Protein AF-K1TAM0-F1 (afdb_monomer)

pLDDT: mean 87.15, std 15.89, range [50.56, 98.81]

Sequence (94 aa):
MKISRKTTLLAGFLLGLILPLAAQVRTTREEYIDRYKSIAIAQMERYGIPASITLAQGILESDCGNSLLSMRSNNHFGIKCKRDWTGEKVYHDD

Secondary structure (DSSP, 8-state):
----HHHHHHHHHHHHTTS------PPPHHHHHHHHHHHHHHHHHHH---HHHHHHHHHHHHTTTTSHHHHHH--SS-PPP-TT--S-------

InterPro domains:
  IPR002901 Mannosyl-glycoprotein endo-bet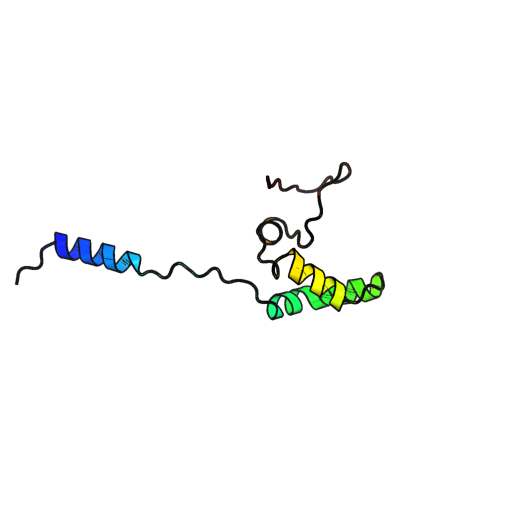a-N-acetylglucosamidase-like domain [PF01832] (39-93)
  IPR051056 Glycosyl Hydrolase Family 73 [PTHR33308] (24-92)

Structure (mmCIF, N/CA/C/O backbone):
data_AF-K1TAM0-F1
#
_entry.id   AF-K1TAM0-F1
#
loop_
_atom_site.group_PDB
_atom_site.id
_atom_site.type_symbol
_atom_site.label_atom_id
_atom_site.label_alt_id
_atom_site.label_comp_id
_atom_site.label_asym_id
_atom_site.label_entity_id
_atom_site.label_seq_id
_atom_site.pdbx_PDB_ins_code
_atom_site.Cartn_x
_atom_site.Cartn_y
_atom_site.Cartn_z
_atom_site.occupancy
_atom_site.B_iso_or_equiv
_atom_site.auth_seq_id
_atom_site.auth_comp_id
_atom_site.auth_asym_id
_atom_site.auth_atom_id
_atom_site.pdbx_PDB_model_num
ATOM 1 N N . MET A 1 1 ? -1.330 37.522 49.521 1.00 50.56 1 MET A N 1
ATOM 2 C CA . MET A 1 1 ? -0.728 36.444 48.704 1.00 50.56 1 MET A CA 1
ATOM 3 C C . MET A 1 1 ? -0.146 37.076 47.438 1.00 50.56 1 MET A C 1
ATOM 5 O O . MET A 1 1 ? -0.917 37.549 46.618 1.00 50.56 1 MET A O 1
ATOM 9 N N . LYS A 1 2 ? 1.184 37.227 47.318 1.00 54.34 2 LYS A N 1
ATOM 10 C CA . LYS A 1 2 ? 1.821 37.868 46.147 1.00 54.34 2 LYS A CA 1
ATOM 11 C C . LYS A 1 2 ? 2.230 36.782 45.153 1.00 54.34 2 LYS A C 1
ATOM 13 O O . LYS A 1 2 ? 3.217 36.091 45.377 1.00 54.34 2 LYS A O 1
ATOM 18 N N . ILE A 1 3 ? 1.447 36.606 44.094 1.00 61.53 3 ILE A N 1
ATOM 19 C CA . ILE A 1 3 ? 1.768 35.662 43.018 1.00 61.53 3 ILE A CA 1
ATOM 20 C C . ILE A 1 3 ? 2.974 36.229 42.258 1.00 61.53 3 ILE A C 1
ATOM 22 O O . ILE A 1 3 ? 2.921 37.336 41.726 1.00 61.53 3 ILE A O 1
ATOM 26 N N . SER A 1 4 ? 4.095 35.507 42.280 1.00 70.06 4 SER A N 1
ATOM 27 C CA . SER A 1 4 ? 5.338 35.924 41.628 1.00 70.06 4 SER A CA 1
ATOM 28 C C . SER A 1 4 ? 5.248 35.692 40.122 1.00 70.06 4 SER A C 1
ATOM 30 O O . SER A 1 4 ? 4.734 34.667 39.676 1.00 70.06 4 SER A O 1
ATOM 32 N N . ARG A 1 5 ? 5.827 36.606 39.329 1.00 67.38 5 ARG A N 1
ATOM 33 C CA . ARG A 1 5 ? 5.949 36.474 37.864 1.00 67.38 5 ARG A CA 1
ATOM 34 C C . ARG A 1 5 ? 6.552 35.124 37.451 1.00 67.38 5 ARG A C 1
ATOM 36 O O . ARG A 1 5 ? 6.154 34.560 36.435 1.00 67.38 5 ARG A O 1
ATOM 43 N N . LYS A 1 6 ? 7.462 34.583 38.273 1.00 60.69 6 LYS A N 1
ATOM 44 C CA . LYS A 1 6 ? 8.070 33.257 38.081 1.00 60.69 6 LYS A CA 1
ATOM 45 C C . LYS A 1 6 ? 7.038 32.131 38.209 1.00 60.69 6 LYS A C 1
ATOM 47 O O . LYS A 1 6 ? 7.081 31.191 37.430 1.00 60.69 6 LYS A O 1
ATOM 52 N N . THR A 1 7 ? 6.081 32.255 39.128 1.00 63.72 7 THR A N 1
ATOM 53 C CA . THR A 1 7 ? 5.000 31.283 39.348 1.00 63.72 7 THR A CA 1
ATOM 54 C C . THR A 1 7 ? 4.010 31.267 38.182 1.00 63.72 7 THR A C 1
ATOM 56 O O . THR A 1 7 ? 3.595 30.195 37.759 1.00 63.72 7 THR A O 1
ATOM 59 N N . THR A 1 8 ? 3.695 32.428 37.597 1.00 62.12 8 THR A N 1
ATOM 60 C CA . THR A 1 8 ? 2.894 32.513 36.358 1.00 62.12 8 THR A CA 1
ATOM 61 C C . THR A 1 8 ? 3.612 31.926 35.140 1.00 62.12 8 THR A C 1
ATOM 63 O O . THR A 1 8 ? 2.972 31.265 34.329 1.00 62.12 8 THR A O 1
ATOM 66 N N . LEU A 1 9 ? 4.932 32.115 35.014 1.00 65.12 9 LEU A N 1
ATOM 67 C CA . LEU A 1 9 ? 5.715 31.536 33.912 1.00 65.12 9 LEU A CA 1
ATOM 68 C C . LEU A 1 9 ? 5.834 30.008 34.029 1.00 65.12 9 LEU A C 1
ATOM 70 O O . LEU A 1 9 ? 5.651 29.302 33.042 1.00 65.12 9 LEU A O 1
ATOM 74 N N . LEU A 1 10 ? 6.073 29.495 35.240 1.00 64.88 10 LEU A N 1
ATOM 75 C CA . LEU A 1 10 ? 6.110 28.057 35.526 1.00 64.88 10 LEU A CA 1
ATOM 76 C C . LEU A 1 10 ? 4.753 27.384 35.287 1.00 64.88 10 LEU A C 1
ATOM 78 O O . LEU A 1 10 ? 4.708 26.321 34.677 1.00 64.88 10 LEU A O 1
ATOM 82 N N . ALA A 1 11 ? 3.649 28.012 35.705 1.00 64.75 11 ALA A N 1
ATOM 83 C CA . ALA A 1 11 ? 2.306 27.486 35.464 1.00 64.75 11 ALA A CA 1
ATOM 84 C C . ALA A 1 11 ? 1.944 27.460 33.967 1.00 64.75 11 ALA A C 1
ATOM 86 O O . ALA A 1 11 ? 1.354 26.487 33.510 1.00 64.75 11 ALA A O 1
ATOM 87 N N . GLY A 1 12 ? 2.341 28.476 33.189 1.00 64.62 12 GLY A N 1
ATOM 88 C CA . GLY A 1 12 ? 2.137 28.498 31.734 1.00 64.62 12 GLY A CA 1
ATOM 89 C C . GLY A 1 12 ? 2.949 27.433 30.988 1.00 64.62 12 GLY A C 1
ATOM 90 O O . GLY A 1 12 ? 2.436 26.806 30.066 1.00 64.62 12 GLY A O 1
ATOM 91 N N . PHE A 1 13 ? 4.185 27.171 31.425 1.00 65.50 13 PHE A N 1
ATOM 92 C CA . PHE A 1 13 ? 5.023 26.100 30.874 1.00 65.50 13 PHE A CA 1
ATOM 93 C C . PHE A 1 13 ? 4.469 24.704 31.209 1.00 65.50 13 PHE A C 1
ATOM 95 O O . PHE A 1 13 ? 4.449 23.822 30.355 1.00 65.50 13 PHE A O 1
ATOM 102 N N . LEU A 1 14 ? 3.949 24.521 32.429 1.00 63.84 14 LEU A N 1
ATOM 103 C CA . LEU A 1 14 ? 3.311 23.275 32.862 1.00 63.84 14 LEU A CA 1
ATOM 104 C C . LEU A 1 14 ? 1.973 23.019 32.140 1.00 63.84 14 LEU A C 1
ATOM 106 O O . LEU A 1 14 ? 1.650 21.874 31.846 1.00 63.84 14 LEU A O 1
ATOM 110 N N . LEU A 1 15 ? 1.220 24.076 31.808 1.00 61.09 15 LEU A N 1
ATOM 111 C CA . LEU A 1 15 ? -0.035 23.990 31.050 1.00 61.09 15 LEU A CA 1
ATOM 112 C C . LEU A 1 15 ? 0.201 23.677 29.557 1.00 61.09 15 LEU A C 1
ATOM 114 O O . LEU A 1 15 ? -0.614 22.999 28.937 1.00 61.09 15 LEU A O 1
ATOM 118 N N . GLY A 1 16 ? 1.331 24.117 28.989 1.00 58.62 16 GLY A N 1
ATOM 119 C CA . GLY A 1 16 ? 1.729 23.828 27.603 1.00 58.62 16 GLY A CA 1
ATOM 120 C C . GLY A 1 16 ? 2.164 22.377 27.346 1.00 58.62 16 GLY A C 1
ATOM 121 O O . GLY A 1 16 ? 2.104 21.920 26.208 1.00 58.62 16 GLY A O 1
ATOM 122 N N . LEU A 1 17 ? 2.541 21.633 28.392 1.00 58.16 17 LEU A N 1
ATOM 123 C CA . LEU A 1 17 ? 2.900 20.206 28.323 1.00 58.16 17 LEU A CA 1
ATOM 124 C C . LEU A 1 17 ? 1.686 19.263 28.209 1.00 58.16 17 LEU A C 1
ATOM 126 O O . LEU A 1 17 ? 1.867 18.067 28.004 1.00 58.16 17 LEU A O 1
ATOM 130 N N . ILE A 1 18 ? 0.461 19.787 28.343 1.00 58.81 18 ILE A N 1
ATOM 131 C CA . ILE A 1 18 ? -0.799 19.019 28.307 1.00 58.81 18 ILE A CA 1
ATOM 132 C C . ILE A 1 18 ? -1.511 19.181 26.949 1.00 58.81 18 ILE A C 1
ATOM 134 O O . ILE A 1 18 ? -2.612 18.669 26.756 1.00 58.81 18 ILE A O 1
ATOM 138 N N . LEU A 1 19 ? -0.903 19.865 25.967 1.00 61.16 19 LEU A N 1
ATOM 139 C CA . LEU A 1 19 ? -1.390 19.768 24.590 1.00 61.16 19 LEU A CA 1
ATOM 140 C C . LEU A 1 19 ? -1.346 18.287 24.196 1.00 61.16 19 LEU A C 1
ATOM 142 O O . LEU A 1 19 ? -0.281 17.676 24.315 1.00 61.16 19 LEU A O 1
ATOM 146 N N . PRO A 1 20 ? -2.478 17.686 23.785 1.00 54.50 20 PRO A N 1
ATOM 147 C CA . PRO A 1 20 ? -2.494 16.280 23.455 1.00 54.50 20 PRO A CA 1
ATOM 148 C C . PRO A 1 20 ? -1.495 16.097 22.323 1.00 54.50 20 PRO A C 1
ATOM 150 O O . PRO A 1 20 ? -1.614 16.728 21.271 1.00 54.50 20 PRO A O 1
ATOM 153 N N . LEU A 1 21 ? -0.485 15.266 22.581 1.00 57.28 21 LEU A N 1
ATOM 154 C CA . LEU A 1 21 ? 0.335 14.630 21.567 1.00 57.28 21 LEU A CA 1
ATOM 155 C C . LEU A 1 21 ? -0.646 14.154 20.500 1.00 57.28 21 LEU A C 1
ATOM 157 O O . LEU A 1 21 ? -1.421 13.241 20.779 1.00 57.28 21 LEU A O 1
ATOM 161 N N . ALA A 1 22 ? -0.732 14.872 19.377 1.00 58.25 22 ALA A N 1
ATOM 162 C CA . ALA A 1 22 ? -1.767 14.639 18.382 1.00 58.25 22 ALA A CA 1
ATOM 163 C C . ALA A 1 22 ? -1.678 13.162 18.005 1.00 58.25 22 ALA A C 1
ATOM 165 O O . ALA A 1 22 ? -0.702 12.740 17.383 1.00 58.25 22 ALA A O 1
ATOM 166 N N . ALA A 1 23 ? -2.637 12.362 18.471 1.00 61.97 23 ALA A N 1
ATOM 167 C CA . ALA A 1 23 ? -2.713 10.969 18.097 1.00 61.97 23 ALA A CA 1
ATOM 168 C C . ALA A 1 23 ? -2.790 10.981 16.572 1.00 61.97 23 ALA A C 1
ATOM 170 O O . ALA A 1 23 ? -3.698 11.601 16.015 1.00 61.97 23 ALA A O 1
ATOM 171 N N . GLN A 1 24 ? -1.782 10.419 15.898 1.00 68.31 24 GLN A N 1
ATOM 172 C CA . GLN A 1 24 ? -1.773 10.370 14.440 1.00 68.31 24 GLN A CA 1
ATOM 173 C C . GLN A 1 24 ? -3.096 9.747 14.003 1.00 68.31 24 GLN A C 1
ATOM 175 O O . GLN A 1 24 ? -3.399 8.615 14.381 1.00 68.31 24 GLN A O 1
ATOM 180 N N . VAL A 1 25 ? -3.900 10.508 13.259 1.00 81.50 25 VAL A N 1
ATOM 181 C CA . VAL A 1 25 ? -5.144 10.001 12.685 1.00 81.5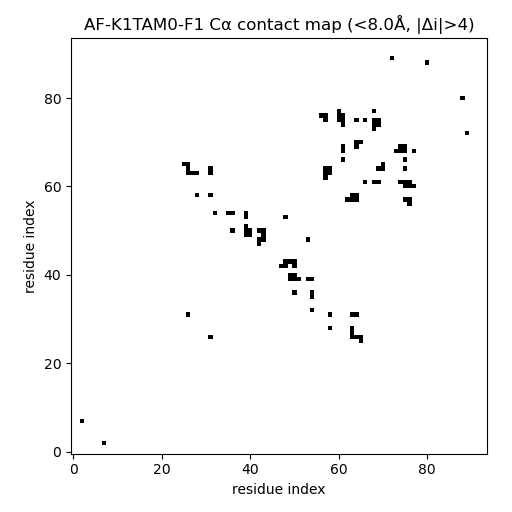0 25 VAL A CA 1
ATOM 182 C C . VAL A 1 25 ? -4.739 8.916 11.699 1.00 81.50 25 VAL A C 1
ATOM 184 O O . VAL A 1 25 ? -4.139 9.197 10.663 1.00 81.50 25 VAL A O 1
ATOM 187 N N . ARG A 1 26 ? -4.984 7.666 12.081 1.00 93.56 26 ARG A N 1
ATOM 188 C CA . ARG A 1 26 ? -4.677 6.490 11.275 1.00 93.56 26 ARG A CA 1
ATOM 189 C C . ARG A 1 26 ? -5.896 6.140 10.446 1.00 93.56 26 ARG A C 1
ATOM 191 O O . ARG A 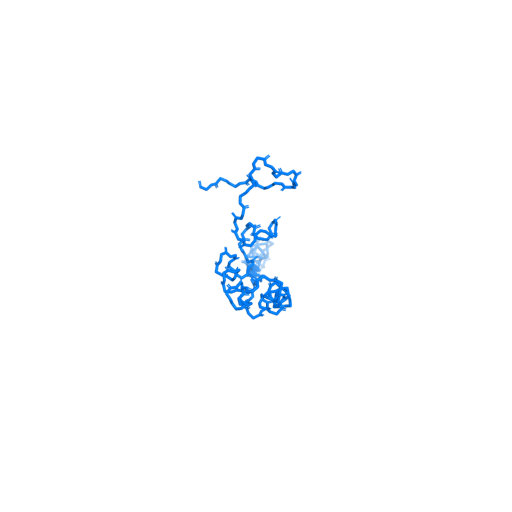1 26 ? -7.010 6.148 10.959 1.00 93.56 26 ARG A O 1
ATOM 198 N N . THR A 1 27 ? -5.661 5.798 9.187 1.00 96.88 27 THR A N 1
ATOM 199 C CA . THR A 1 27 ? -6.694 5.265 8.302 1.00 96.88 27 THR A CA 1
ATOM 200 C C . THR A 1 27 ? -7.181 3.937 8.871 1.00 96.88 27 THR A C 1
ATOM 202 O O . THR A 1 27 ? -6.381 3.031 9.126 1.00 96.88 27 THR A O 1
ATOM 205 N N . THR A 1 28 ? -8.484 3.831 9.093 1.00 97.75 28 THR A N 1
ATOM 206 C CA . THR A 1 28 ? -9.147 2.599 9.522 1.00 97.75 28 THR A CA 1
ATOM 207 C C . THR A 1 28 ? -9.225 1.592 8.376 1.00 97.75 28 THR A C 1
ATOM 209 O O . THR A 1 28 ? -9.030 1.914 7.201 1.00 97.75 28 THR A O 1
ATOM 212 N N . ARG A 1 29 ? -9.533 0.336 8.706 1.00 98.31 29 ARG A N 1
ATOM 213 C CA . ARG A 1 29 ? -9.714 -0.708 7.694 1.00 98.31 29 ARG A CA 1
ATOM 214 C C . ARG A 1 29 ? -10.886 -0.380 6.771 1.00 98.31 29 ARG A C 1
ATOM 216 O O . ARG A 1 29 ? -10.782 -0.568 5.563 1.00 98.31 29 ARG A O 1
ATOM 223 N N . GLU A 1 30 ? -11.975 0.119 7.337 1.00 98.50 30 GLU A N 1
ATOM 224 C CA . GLU A 1 30 ? -13.198 0.483 6.631 1.00 98.50 30 GLU A CA 1
ATOM 225 C C . GLU A 1 30 ? -12.939 1.632 5.651 1.00 98.50 30 GLU A C 1
ATOM 227 O O . GLU A 1 30 ? -13.320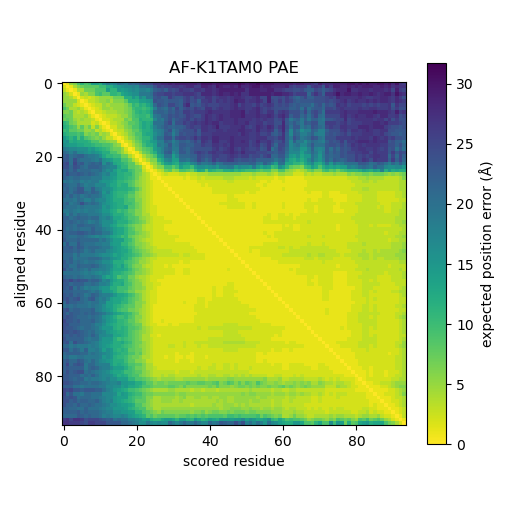 1.532 4.487 1.00 98.50 30 GLU A O 1
ATOM 232 N N . GLU A 1 31 ? -12.213 2.671 6.075 1.00 98.56 31 GLU A N 1
ATOM 233 C CA . GLU A 1 31 ? -11.809 3.782 5.201 1.00 98.56 31 GLU A CA 1
ATOM 234 C C . GLU A 1 31 ? -10.873 3.325 4.076 1.00 98.56 31 GLU A C 1
ATOM 236 O O . GLU A 1 31 ? -11.004 3.770 2.935 1.00 98.56 31 GLU A O 1
ATOM 241 N N . TYR A 1 32 ? -9.942 2.410 4.366 1.00 98.62 32 TYR A N 1
ATOM 242 C CA . TYR A 1 32 ? -9.065 1.840 3.345 1.00 98.62 32 TYR A CA 1
ATOM 243 C C . TYR A 1 32 ? -9.857 1.045 2.300 1.00 98.62 32 TYR A C 1
ATOM 245 O O . TYR A 1 32 ? -9.652 1.217 1.096 1.00 98.62 32 TYR A O 1
ATOM 253 N N . ILE A 1 33 ? -10.781 0.190 2.750 1.00 98.75 33 ILE A N 1
ATOM 254 C CA . ILE A 1 33 ? -11.668 -0.569 1.864 1.00 98.75 33 ILE A CA 1
ATOM 255 C C . ILE A 1 33 ? -12.502 0.393 1.025 1.00 98.75 33 ILE A C 1
ATOM 257 O O . ILE A 1 33 ? -12.553 0.235 -0.192 1.00 98.75 33 ILE A O 1
ATOM 261 N N . ASP A 1 34 ? -13.122 1.401 1.638 1.00 98.75 34 ASP A N 1
ATOM 262 C CA . ASP A 1 34 ? -13.972 2.350 0.923 1.00 98.75 34 ASP A CA 1
ATOM 263 C C . ASP A 1 34 ? -13.205 3.100 -0.172 1.00 98.75 34 ASP A C 1
ATOM 265 O O . ASP A 1 34 ? -13.679 3.201 -1.305 1.00 98.75 34 ASP A O 1
ATOM 269 N N . ARG A 1 35 ? -11.967 3.510 0.130 1.00 98.38 35 ARG A N 1
ATOM 270 C CA . ARG A 1 35 ? -11.075 4.183 -0.817 1.00 98.38 35 ARG A CA 1
ATOM 271 C C . ARG A 1 35 ? -10.662 3.297 -1.995 1.00 98.38 35 ARG A C 1
ATOM 273 O O . ARG A 1 35 ? -10.619 3.785 -3.123 1.00 98.38 35 ARG A O 1
ATOM 280 N N . TYR A 1 36 ? -10.330 2.025 -1.761 1.00 98.56 36 TYR A N 1
ATOM 281 C CA . TYR A 1 36 ? -9.695 1.175 -2.781 1.00 98.56 36 TYR A CA 1
ATOM 282 C C . TYR A 1 36 ? -10.613 0.117 -3.412 1.00 98.56 36 TYR A C 1
ATOM 284 O O . TYR A 1 36 ? -10.229 -0.477 -4.424 1.00 98.56 36 TYR A O 1
ATOM 292 N N . LYS A 1 37 ? -11.831 -0.106 -2.893 1.00 98.56 37 LYS A N 1
ATOM 293 C CA . LYS A 1 37 ? -12.748 -1.159 -3.381 1.00 98.56 37 LYS A CA 1
ATOM 294 C C . LYS A 1 37 ? -13.037 -1.066 -4.875 1.00 98.56 37 LYS A C 1
ATOM 296 O O . LYS A 1 37 ? -12.996 -2.085 -5.556 1.00 98.56 37 LYS A O 1
ATOM 301 N N . SER A 1 38 ? -13.263 0.137 -5.404 1.00 98.69 38 SER A N 1
ATOM 302 C CA . SER A 1 38 ? -13.592 0.323 -6.821 1.00 98.69 38 SER A CA 1
ATOM 303 C C . SER A 1 38 ? -12.430 -0.084 -7.730 1.00 98.69 38 SER A C 1
ATOM 305 O O . SER A 1 38 ? -12.640 -0.735 -8.749 1.00 98.69 38 SER A O 1
ATOM 307 N N . ILE A 1 39 ? -11.192 0.233 -7.330 1.00 98.25 39 ILE A N 1
ATOM 308 C CA . ILE A 1 39 ? -9.987 -0.170 -8.068 1.00 98.25 39 ILE A CA 1
ATOM 309 C C . ILE A 1 39 ? -9.804 -1.686 -7.973 1.00 98.25 39 ILE A C 1
ATOM 311 O O . ILE A 1 39 ? -9.555 -2.329 -8.988 1.00 98.25 39 ILE A O 1
ATOM 315 N N . ALA A 1 40 ? -9.972 -2.275 -6.786 1.00 98.62 40 ALA A N 1
ATOM 316 C CA . ALA A 1 40 ? -9.848 -3.719 -6.604 1.00 98.62 40 ALA A CA 1
ATOM 317 C C . ALA A 1 40 ? -10.877 -4.508 -7.436 1.00 98.62 40 ALA A C 1
ATOM 319 O O . ALA A 1 40 ? -10.523 -5.521 -8.032 1.00 98.62 40 ALA A O 1
ATOM 320 N N . ILE A 1 41 ? -12.122 -4.026 -7.536 1.00 98.81 41 ILE A N 1
ATOM 321 C CA . ILE A 1 41 ? -13.164 -4.626 -8.389 1.00 98.81 41 ILE A CA 1
ATOM 322 C C . ILE A 1 41 ? -12.789 -4.512 -9.870 1.00 98.81 41 ILE A C 1
ATOM 324 O O . ILE A 1 41 ? -12.821 -5.514 -10.578 1.00 98.81 41 ILE A O 1
ATOM 328 N N . ALA A 1 42 ? -12.345 -3.342 -10.335 1.00 98.75 42 ALA A N 1
ATOM 329 C CA . ALA A 1 42 ? -11.918 -3.181 -11.726 1.00 98.75 42 ALA A CA 1
ATOM 330 C C . ALA A 1 42 ? -10.724 -4.091 -12.086 1.00 98.75 42 ALA A C 1
ATOM 332 O O . ALA A 1 42 ? -10.649 -4.643 -13.183 1.00 98.75 42 ALA A O 1
ATOM 333 N N . GLN A 1 43 ? -9.780 -4.279 -11.157 1.00 98.50 43 GLN A N 1
ATOM 334 C CA . GLN A 1 43 ? -8.659 -5.209 -11.333 1.00 98.50 43 GLN A CA 1
ATOM 335 C C . GLN A 1 43 ? -9.121 -6.671 -11.323 1.00 98.50 43 GLN A C 1
ATOM 337 O O . GLN A 1 43 ? -8.615 -7.469 -12.112 1.00 98.50 43 GLN A O 1
ATOM 342 N N . MET A 1 44 ? -10.104 -7.012 -10.485 1.00 98.75 44 MET A N 1
ATOM 343 C CA . MET A 1 44 ? -10.733 -8.333 -10.468 1.00 98.75 44 MET A CA 1
ATOM 344 C C . MET A 1 44 ? -11.380 -8.663 -11.810 1.00 98.75 44 MET A C 1
ATOM 346 O O . MET A 1 44 ? -11.136 -9.738 -12.347 1.00 98.75 44 MET A O 1
ATOM 350 N N . GLU A 1 45 ? -12.150 -7.741 -12.382 1.00 98.69 45 GLU A N 1
ATOM 351 C CA . GLU A 1 45 ? -12.774 -7.926 -13.698 1.00 98.69 45 GLU A CA 1
ATOM 352 C C . GLU A 1 45 ? -11.731 -8.086 -14.812 1.00 98.69 45 GLU A C 1
ATOM 354 O O . GLU A 1 45 ? -11.905 -8.890 -15.725 1.00 98.69 45 GLU A O 1
ATOM 359 N N . ARG A 1 46 ? -10.620 -7.345 -14.727 1.00 98.62 46 ARG A N 1
ATOM 360 C CA . ARG A 1 46 ? -9.562 -7.350 -15.745 1.00 98.62 46 ARG A CA 1
ATOM 361 C C . ARG A 1 46 ? -8.648 -8.575 -15.686 1.00 98.62 46 ARG A C 1
ATOM 363 O O . ARG A 1 46 ? -8.223 -9.053 -16.734 1.00 98.62 46 ARG A O 1
ATOM 370 N N . TYR A 1 47 ? -8.293 -9.034 -14.488 1.00 98.38 47 TYR A N 1
ATOM 371 C CA . TYR A 1 47 ? -7.240 -10.038 -14.282 1.00 98.38 47 TYR A CA 1
ATOM 372 C C . TYR A 1 47 ? -7.709 -11.304 -13.554 1.00 98.38 47 TYR A C 1
ATOM 374 O O . TYR A 1 47 ? -6.931 -12.243 -13.411 1.00 98.38 47 TYR A O 1
ATOM 382 N N . GLY A 1 48 ? -8.960 -11.357 -13.091 1.00 98.12 48 GLY A N 1
ATOM 383 C CA . GLY A 1 48 ? -9.554 -12.543 -12.467 1.00 98.12 48 GLY A CA 1
ATOM 384 C C . GLY A 1 48 ? -9.137 -12.804 -11.015 1.00 98.12 48 GLY A C 1
ATOM 385 O O . GLY A 1 48 ? -9.496 -13.840 -10.461 1.00 98.12 48 GLY A O 1
ATOM 386 N N . ILE A 1 49 ? -8.398 -11.892 -10.375 1.00 98.12 49 ILE A N 1
ATOM 387 C CA . ILE A 1 49 ? -8.039 -12.005 -8.952 1.00 98.12 49 ILE A CA 1
ATOM 388 C C . ILE A 1 49 ? -9.181 -11.418 -8.115 1.00 98.12 49 ILE A C 1
ATOM 390 O O . ILE A 1 49 ? -9.493 -10.245 -8.303 1.00 98.12 49 ILE A O 1
ATOM 394 N N . PRO A 1 50 ? -9.798 -12.162 -7.177 1.00 98.75 50 PRO A N 1
ATOM 395 C CA . PRO A 1 50 ? -10.900 -11.632 -6.382 1.00 98.75 50 PRO A CA 1
ATOM 396 C C . PRO A 1 50 ? -10.521 -10.333 -5.663 1.00 98.75 50 PRO A C 1
ATOM 398 O O . PRO A 1 50 ? -9.496 -10.272 -4.982 1.00 98.75 50 PRO A O 1
ATOM 401 N N . ALA A 1 51 ? -11.376 -9.310 -5.753 1.00 98.75 51 ALA A N 1
ATOM 402 C CA . ALA A 1 51 ? -11.123 -7.994 -5.160 1.00 98.75 51 ALA A CA 1
ATOM 403 C C . ALA A 1 51 ? -10.829 -8.074 -3.651 1.00 98.75 51 ALA A C 1
ATOM 405 O O . ALA A 1 51 ? -10.008 -7.322 -3.128 1.00 98.75 51 ALA A O 1
ATOM 406 N N . SER A 1 52 ? -11.459 -9.027 -2.956 1.00 98.56 52 SER A N 1
ATOM 407 C CA . SER A 1 52 ? -11.219 -9.312 -1.540 1.00 98.56 52 SER A CA 1
ATOM 408 C C . SER A 1 52 ? -9.776 -9.724 -1.249 1.00 98.56 52 SER A C 1
ATOM 410 O O . SER A 1 52 ? -9.237 -9.311 -0.229 1.00 98.56 52 SER A O 1
ATOM 412 N N . ILE A 1 53 ? -9.131 -10.482 -2.140 1.00 98.69 53 ILE A N 1
ATOM 413 C CA . ILE A 1 53 ? -7.738 -10.919 -1.986 1.00 98.69 53 ILE A CA 1
ATOM 414 C C . ILE A 1 53 ? -6.798 -9.727 -2.171 1.00 98.69 53 ILE A C 1
ATOM 416 O O . ILE A 1 53 ? -5.940 -9.492 -1.322 1.00 98.69 53 ILE A O 1
ATOM 420 N N . THR A 1 54 ? -7.006 -8.916 -3.214 1.00 98.50 54 THR A N 1
ATOM 421 C CA . THR A 1 54 ? -6.220 -7.692 -3.440 1.00 98.50 54 THR A CA 1
ATOM 422 C C . THR A 1 54 ? -6.350 -6.709 -2.275 1.00 98.50 54 THR A C 1
ATOM 424 O O . THR A 1 54 ? -5.344 -6.181 -1.803 1.00 98.50 54 THR A O 1
ATOM 427 N N . LEU A 1 55 ? -7.570 -6.480 -1.773 1.00 98.69 55 LEU A N 1
ATOM 428 C CA . LEU A 1 55 ? -7.799 -5.606 -0.620 1.00 98.69 55 LEU A CA 1
ATOM 429 C C . LEU A 1 55 ? -7.193 -6.178 0.659 1.00 98.69 55 LEU A C 1
ATOM 431 O O . LEU A 1 55 ? -6.561 -5.429 1.396 1.00 98.69 55 LEU A O 1
ATOM 435 N N . ALA A 1 56 ? -7.347 -7.480 0.918 1.00 98.69 56 ALA A N 1
ATOM 436 C CA . ALA A 1 56 ? -6.778 -8.123 2.100 1.00 98.69 56 ALA A CA 1
ATOM 437 C C . ALA A 1 56 ? -5.248 -8.003 2.126 1.00 98.69 56 ALA A C 1
ATOM 439 O O . ALA A 1 56 ? -4.692 -7.613 3.153 1.00 98.69 56 ALA A O 1
ATOM 440 N N . GLN A 1 57 ? -4.577 -8.256 0.995 1.00 98.69 57 GLN A N 1
ATOM 441 C CA . GLN A 1 57 ? -3.132 -8.049 0.893 1.00 98.69 57 GLN A CA 1
ATOM 442 C C . GLN A 1 57 ? -2.763 -6.578 1.065 1.00 98.69 57 GLN A C 1
ATOM 444 O O . GLN A 1 57 ? -1.887 -6.266 1.860 1.00 98.69 57 GLN A O 1
ATOM 449 N N . GLY A 1 58 ? -3.467 -5.663 0.393 1.00 98.50 58 GLY A N 1
ATOM 450 C CA . GLY A 1 58 ? -3.212 -4.232 0.543 1.00 98.50 58 GLY A CA 1
ATOM 451 C C . GLY A 1 58 ? -3.338 -3.772 1.998 1.00 98.50 58 GLY A C 1
ATOM 452 O O . GLY A 1 58 ? -2.470 -3.062 2.490 1.00 98.50 58 GLY A O 1
ATOM 453 N N . ILE A 1 59 ? -4.370 -4.217 2.717 1.00 98.62 59 ILE A N 1
ATOM 454 C CA . ILE A 1 59 ? -4.579 -3.918 4.141 1.00 98.62 59 ILE A CA 1
ATOM 455 C C . ILE A 1 59 ? -3.416 -4.426 4.995 1.00 98.62 59 ILE A C 1
ATOM 457 O O . ILE A 1 59 ? -2.921 -3.674 5.833 1.00 98.62 59 ILE A O 1
ATOM 461 N N . LEU A 1 60 ? -3.005 -5.681 4.797 1.00 98.62 60 LEU A N 1
ATOM 462 C CA . LEU A 1 60 ? -1.968 -6.326 5.600 1.00 98.62 60 LEU A CA 1
ATOM 463 C C . LEU A 1 60 ? -0.590 -5.698 5.362 1.00 98.62 60 LEU A C 1
ATOM 465 O O . LEU A 1 60 ? 0.066 -5.291 6.314 1.00 98.62 60 LEU A O 1
ATOM 469 N N . GLU A 1 61 ? -0.184 -5.586 4.099 1.00 98.38 61 GLU A N 1
ATOM 470 C CA . GLU A 1 61 ? 1.160 -5.143 3.703 1.00 98.38 61 GLU A CA 1
ATOM 471 C C . GLU A 1 61 ? 1.381 -3.643 3.941 1.00 98.38 61 GLU A C 1
ATOM 473 O O . GLU A 1 61 ? 2.503 -3.202 4.189 1.00 98.38 61 GLU A O 1
ATOM 478 N N . SER A 1 62 ? 0.313 -2.839 3.884 1.00 98.25 62 SER A N 1
ATOM 479 C CA . SER A 1 62 ? 0.405 -1.382 4.038 1.00 98.25 62 SER A CA 1
ATOM 480 C C . SER A 1 62 ? -0.079 -0.849 5.379 1.00 98.25 62 SER A C 1
ATOM 482 O O . SER A 1 62 ? -0.086 0.370 5.556 1.00 98.25 62 SER A O 1
ATOM 484 N N . ASP A 1 63 ? -0.498 -1.715 6.308 1.00 97.94 63 ASP A N 1
ATOM 485 C CA . ASP A 1 63 ? -1.124 -1.313 7.573 1.00 97.94 63 ASP A CA 1
ATOM 486 C C . ASP A 1 63 ? -2.326 -0.374 7.336 1.00 97.94 63 ASP A C 1
ATOM 488 O O . ASP A 1 63 ? -2.381 0.756 7.817 1.00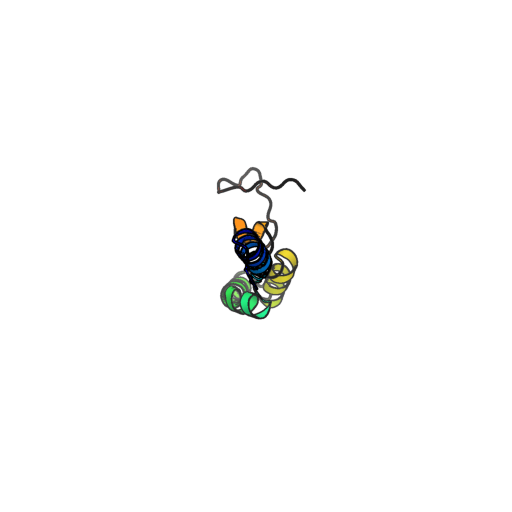 97.94 63 ASP A O 1
ATOM 492 N N . CYS A 1 64 ? -3.273 -0.807 6.496 1.00 98.31 64 CYS A N 1
ATOM 493 C CA . CYS A 1 64 ? -4.375 0.034 5.995 1.00 98.31 64 CYS A CA 1
ATOM 494 C C . CYS A 1 64 ? -3.886 1.363 5.376 1.00 98.31 64 CYS A C 1
ATOM 496 O O . CYS A 1 64 ? -4.516 2.406 5.535 1.00 98.31 64 CYS A O 1
ATOM 498 N N . GLY A 1 65 ? -2.748 1.348 4.678 1.00 97.94 65 GLY A N 1
ATOM 499 C CA . GLY A 1 65 ? -2.127 2.522 4.060 1.00 97.94 65 GLY A CA 1
ATOM 500 C C . GLY A 1 65 ? -1.311 3.401 5.010 1.00 97.94 65 GLY A C 1
ATOM 501 O O . GLY A 1 65 ? -0.751 4.398 4.559 1.00 97.94 65 GLY A O 1
ATOM 502 N N . ASN A 1 66 ? -1.214 3.050 6.295 1.00 97.38 66 ASN A N 1
ATOM 503 C CA . ASN A 1 66 ? -0.500 3.838 7.300 1.00 97.38 66 ASN A CA 1
ATOM 504 C C . ASN A 1 66 ? 1.007 3.535 7.371 1.00 97.38 66 ASN A C 1
ATOM 506 O O . ASN A 1 66 ? 1.716 4.180 8.145 1.00 97.38 66 ASN A O 1
ATOM 510 N N . SER A 1 67 ? 1.525 2.577 6.594 1.00 96.06 67 SER A N 1
ATOM 511 C CA . SER A 1 67 ? 2.969 2.329 6.536 1.00 96.06 67 SER A CA 1
ATOM 512 C C . SER A 1 67 ? 3.719 3.554 5.997 1.00 96.06 67 SER A C 1
ATOM 514 O O . SER A 1 67 ? 3.220 4.289 5.140 1.00 96.06 67 SER A O 1
ATOM 516 N N . LEU A 1 68 ? 4.956 3.767 6.458 1.00 94.38 68 LEU A N 1
ATOM 517 C CA . LEU A 1 68 ? 5.777 4.892 5.997 1.00 94.38 68 LEU A CA 1
ATOM 518 C C . LEU A 1 68 ? 5.972 4.874 4.475 1.00 94.38 68 LEU A C 1
ATOM 520 O O . LEU A 1 68 ? 5.920 5.921 3.829 1.00 94.38 68 LEU A O 1
ATOM 524 N N . LEU A 1 69 ? 6.173 3.681 3.912 1.00 95.62 69 LEU A N 1
ATOM 525 C CA . LEU A 1 69 ? 6.352 3.488 2.481 1.00 95.62 69 LEU A CA 1
ATOM 526 C C . LEU A 1 69 ? 5.079 3.871 1.713 1.00 95.62 69 LEU A C 1
ATOM 528 O O . LEU A 1 69 ? 5.155 4.624 0.742 1.00 95.62 69 LEU A O 1
ATOM 532 N N . SER A 1 70 ? 3.909 3.428 2.173 1.00 96.62 70 SER A N 1
ATOM 533 C CA . SER A 1 70 ? 2.631 3.755 1.532 1.00 96.62 70 SER A CA 1
ATOM 534 C C . SER A 1 70 ? 2.298 5.241 1.649 1.00 96.62 70 SER A C 1
ATOM 536 O O . SER A 1 70 ? 1.983 5.859 0.639 1.00 96.62 70 SER A O 1
ATOM 538 N N . MET A 1 71 ? 2.481 5.853 2.823 1.00 94.75 71 MET A N 1
ATOM 539 C CA . MET A 1 71 ? 2.222 7.285 3.021 1.00 94.75 71 MET A CA 1
ATOM 540 C C . MET A 1 71 ? 3.145 8.190 2.195 1.00 94.75 71 MET A C 1
ATOM 542 O O . MET A 1 71 ? 2.723 9.257 1.757 1.00 94.75 71 MET A O 1
ATOM 546 N N . ARG A 1 72 ? 4.413 7.802 2.003 1.00 94.06 72 ARG A N 1
ATOM 547 C CA . ARG A 1 72 ? 5.398 8.637 1.295 1.00 94.06 72 ARG A CA 1
ATOM 548 C C . ARG A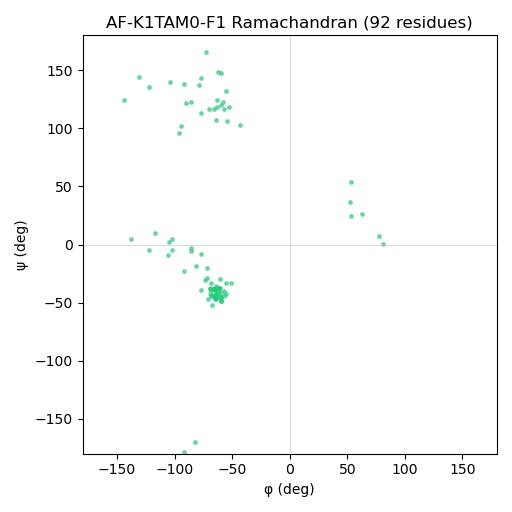 1 72 ? 5.486 8.375 -0.203 1.00 94.06 72 ARG A C 1
ATOM 550 O O . ARG A 1 72 ? 5.973 9.242 -0.917 1.00 94.06 72 ARG A O 1
ATOM 557 N N . SER A 1 73 ? 5.083 7.195 -0.671 1.00 95.62 73 SER A N 1
ATOM 558 C CA . SER A 1 73 ? 5.307 6.785 -2.067 1.00 95.62 73 SER A CA 1
ATOM 559 C C . SER A 1 73 ? 4.123 6.084 -2.732 1.00 95.62 73 SER A C 1
ATOM 561 O O . SER A 1 73 ? 4.262 5.608 -3.854 1.00 95.62 73 SER A O 1
ATOM 563 N N . ASN A 1 74 ? 2.967 5.981 -2.064 1.00 96.00 74 ASN A N 1
ATOM 564 C CA . ASN A 1 74 ? 1.805 5.212 -2.533 1.00 96.00 74 ASN A CA 1
ATOM 565 C C . ASN A 1 74 ? 2.143 3.751 -2.891 1.00 96.00 74 ASN A C 1
ATOM 567 O O . ASN A 1 74 ? 1.458 3.108 -3.685 1.00 96.00 74 ASN A O 1
ATOM 571 N N . ASN A 1 75 ? 3.209 3.204 -2.301 1.00 97.06 75 ASN A N 1
ATOM 572 C CA . ASN A 1 75 ? 3.616 1.822 -2.500 1.00 97.06 75 ASN A CA 1
ATOM 573 C C . ASN A 1 75 ? 3.054 0.965 -1.359 1.00 97.06 75 ASN A C 1
ATOM 575 O O . ASN A 1 75 ? 3.603 0.903 -0.258 1.00 97.06 75 ASN A O 1
ATOM 579 N N . HIS A 1 76 ? 1.902 0.352 -1.628 1.00 97.94 76 HIS A N 1
ATOM 580 C CA . HIS A 1 76 ? 1.146 -0.464 -0.671 1.00 97.94 76 HIS A CA 1
ATOM 581 C C . HIS A 1 76 ? 1.664 -1.898 -0.535 1.00 97.94 76 HIS A C 1
ATOM 583 O O . HIS A 1 76 ? 1.359 -2.562 0.445 1.00 97.94 76 HIS A O 1
ATOM 589 N N . PHE A 1 77 ? 2.439 -2.369 -1.511 1.00 97.38 77 PHE A N 1
ATOM 590 C CA . PHE A 1 77 ? 2.841 -3.774 -1.623 1.00 97.38 77 PHE A CA 1
ATOM 591 C C . PHE A 1 77 ? 4.356 -3.970 -1.514 1.00 97.38 77 PHE A C 1
ATOM 593 O O . PHE A 1 77 ? 4.870 -5.036 -1.838 1.00 97.38 77 PHE A O 1
ATOM 600 N N . GLY A 1 78 ? 5.104 -2.929 -1.139 1.00 95.75 78 GLY A N 1
ATOM 601 C CA . GLY A 1 78 ? 6.557 -3.025 -1.009 1.00 95.75 78 GLY A CA 1
ATOM 602 C C . GLY A 1 78 ? 7.285 -3.335 -2.321 1.00 95.75 78 GLY A C 1
ATOM 603 O O . GLY A 1 78 ? 8.379 -3.904 -2.292 1.00 95.75 78 GLY A O 1
ATOM 604 N N . ILE A 1 79 ? 6.704 -2.978 -3.475 1.00 95.69 79 ILE A N 1
ATOM 605 C CA . ILE A 1 79 ? 7.278 -3.306 -4.785 1.00 95.69 79 ILE A CA 1
ATOM 606 C C . ILE A 1 79 ? 8.630 -2.613 -4.928 1.00 95.69 79 ILE A C 1
ATOM 608 O O . ILE A 1 79 ? 8.734 -1.387 -4.880 1.00 95.69 79 ILE A O 1
ATOM 612 N N . LYS A 1 80 ? 9.684 -3.413 -5.084 1.00 94.00 80 LYS A N 1
ATOM 613 C CA . LYS A 1 80 ? 11.057 -2.921 -5.204 1.00 94.00 80 LYS A CA 1
ATOM 614 C C . LYS A 1 80 ? 11.311 -2.414 -6.622 1.00 94.00 80 LYS A C 1
ATOM 616 O O . LYS A 1 80 ? 10.978 -3.091 -7.593 1.00 94.00 80 LYS A O 1
ATOM 621 N N . CYS A 1 81 ? 11.985 -1.273 -6.737 1.00 95.19 81 CYS A N 1
ATOM 622 C CA . CYS A 1 81 ? 12.452 -0.754 -8.021 1.00 95.19 81 CYS A CA 1
ATOM 623 C C . CYS A 1 81 ? 13.522 -1.694 -8.602 1.00 95.19 81 CYS A C 1
ATOM 625 O O . CYS A 1 81 ? 14.583 -1.880 -8.003 1.00 95.19 81 CYS A O 1
ATOM 627 N N . LYS A 1 82 ? 13.244 -2.309 -9.754 1.00 94.00 82 LYS A N 1
ATOM 628 C CA . LYS A 1 82 ? 14.206 -3.134 -10.501 1.00 94.00 82 LYS A CA 1
ATOM 629 C C . LYS A 1 82 ? 14.967 -2.279 -11.526 1.00 94.00 82 LYS A C 1
ATOM 631 O O . LYS A 1 82 ? 14.799 -1.061 -11.578 1.00 94.00 82 LYS A O 1
ATOM 636 N N . ARG A 1 83 ? 15.863 -2.903 -12.302 1.00 95.06 83 ARG A N 1
ATOM 637 C CA . ARG A 1 83 ? 16.759 -2.211 -13.256 1.00 95.06 83 ARG A CA 1
ATOM 638 C C . ARG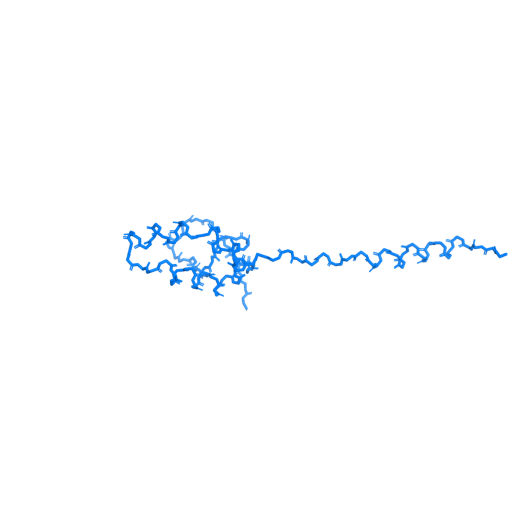 A 1 83 ? 16.008 -1.430 -14.340 1.00 95.06 83 ARG A C 1
ATOM 640 O O . ARG A 1 83 ? 16.515 -0.426 -14.817 1.00 95.06 83 ARG A O 1
ATOM 647 N N . ASP A 1 84 ? 14.825 -1.894 -14.704 1.00 95.88 84 ASP A N 1
ATOM 648 C CA . ASP A 1 84 ? 13.926 -1.338 -15.713 1.00 95.88 84 ASP A CA 1
ATOM 649 C C . ASP A 1 84 ? 13.003 -0.230 -15.177 1.00 95.88 84 ASP A C 1
ATOM 651 O O . ASP A 1 84 ? 12.311 0.420 -15.957 1.00 95.88 84 ASP A O 1
ATOM 655 N N . TRP A 1 85 ? 13.009 0.041 -13.866 1.00 96.56 85 TRP A N 1
ATOM 656 C CA . TRP A 1 85 ? 12.207 1.123 -13.300 1.00 96.56 85 TRP A CA 1
ATOM 657 C C . TRP A 1 85 ? 12.840 2.497 -13.559 1.00 96.56 85 TRP A C 1
ATOM 659 O O . TRP A 1 85 ? 13.890 2.843 -12.998 1.00 96.56 85 TRP A O 1
ATOM 669 N N . THR A 1 86 ? 12.155 3.296 -14.376 1.00 96.38 86 THR A N 1
ATOM 670 C CA . THR A 1 86 ? 12.559 4.651 -14.784 1.00 96.38 86 THR A CA 1
ATOM 671 C C . THR A 1 86 ? 11.813 5.771 -14.051 1.00 96.38 86 THR A C 1
ATOM 673 O O . THR A 1 86 ? 12.149 6.937 -14.241 1.00 96.38 86 THR A O 1
ATOM 676 N N . GLY A 1 87 ? 10.824 5.436 -13.215 1.00 95.12 87 GLY A N 1
ATOM 677 C CA . GLY A 1 87 ? 10.042 6.401 -12.438 1.00 95.12 87 GLY A CA 1
ATOM 678 C C . GLY A 1 87 ? 10.719 6.863 -11.144 1.00 95.12 87 GLY A C 1
ATOM 679 O O . GLY A 1 87 ? 11.888 6.565 -10.880 1.00 95.12 87 GLY A O 1
ATOM 680 N N . GLU A 1 88 ? 9.949 7.568 -10.310 1.00 94.62 88 GLU A N 1
ATOM 681 C CA . GLU A 1 88 ? 10.387 8.035 -8.990 1.00 94.62 88 GLU A CA 1
ATOM 682 C C . GLU A 1 88 ? 10.785 6.869 -8.077 1.00 94.62 88 GLU A C 1
ATOM 684 O O . GLU A 1 88 ? 10.245 5.763 -8.170 1.00 94.62 88 GLU A O 1
AT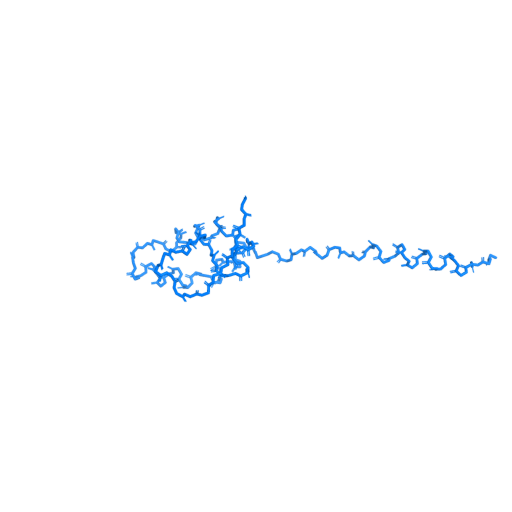OM 689 N N . LYS A 1 89 ? 11.760 7.106 -7.195 1.00 94.12 89 LYS A N 1
ATOM 690 C CA . LYS A 1 89 ? 12.330 6.089 -6.305 1.00 94.12 89 LYS A CA 1
ATOM 691 C C . LYS 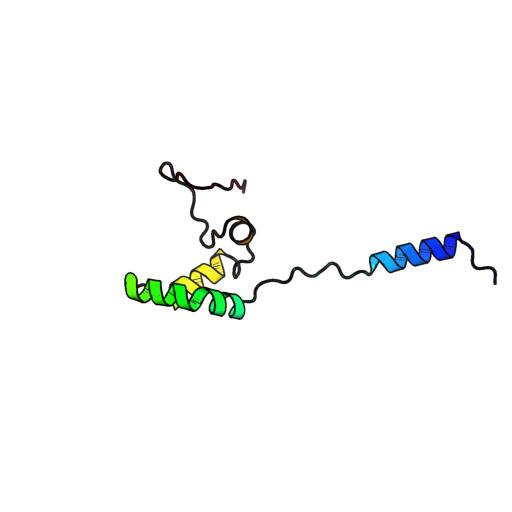A 1 89 ? 12.366 6.621 -4.882 1.00 94.12 89 LYS A C 1
ATOM 693 O O . LYS A 1 89 ? 12.661 7.792 -4.660 1.00 94.12 89 LYS A O 1
ATOM 698 N N . VAL A 1 90 ? 12.135 5.732 -3.926 1.00 92.50 90 VAL A N 1
ATOM 699 C CA . VAL A 1 90 ? 12.354 5.982 -2.502 1.00 92.50 90 VAL A CA 1
ATOM 700 C C . VAL A 1 90 ? 13.330 4.935 -1.979 1.00 92.50 90 VAL A C 1
ATOM 702 O O . VAL A 1 90 ? 13.220 3.756 -2.319 1.00 92.50 90 VAL A O 1
ATOM 705 N N . TYR A 1 91 ? 14.300 5.378 -1.187 1.00 89.94 91 TYR A N 1
ATOM 706 C CA . TYR A 1 91 ? 15.274 4.511 -0.534 1.00 89.94 91 TYR A CA 1
ATOM 707 C C . TYR A 1 91 ? 14.900 4.373 0.938 1.00 89.94 91 TYR A C 1
ATOM 709 O O . TYR A 1 91 ? 14.454 5.334 1.570 1.00 89.94 91 TYR A O 1
ATOM 717 N N . HIS A 1 92 ? 15.040 3.162 1.455 1.00 82.56 92 HIS A N 1
ATOM 718 C CA . HIS A 1 92 ? 14.800 2.839 2.848 1.00 82.56 92 HIS A CA 1
ATOM 719 C C . HIS A 1 92 ? 15.827 1.789 3.241 1.00 82.56 92 HIS A C 1
ATOM 721 O O . HIS A 1 92 ? 15.912 0.765 2.561 1.00 82.56 92 HIS A O 1
ATOM 727 N N . ASP A 1 93 ? 16.589 2.090 4.283 1.00 74.19 93 ASP A N 1
ATOM 728 C CA . ASP A 1 93 ? 17.500 1.146 4.912 1.00 74.19 93 ASP A CA 1
ATOM 729 C C . ASP A 1 93 ? 16.706 0.440 6.016 1.00 74.19 93 ASP A C 1
ATOM 731 O O . ASP A 1 93 ? 16.103 1.104 6.865 1.00 74.19 93 ASP A O 1
ATOM 735 N N . ASP A 1 94 ? 16.629 -0.882 5.925 1.00 65.94 94 ASP A N 1
ATOM 736 C CA . ASP A 1 94 ? 16.001 -1.792 6.881 1.00 65.94 94 ASP A CA 1
ATOM 737 C C . ASP A 1 94 ? 16.962 -2.262 7.987 1.00 65.94 94 ASP A C 1
ATOM 739 O O . ASP A 1 94 ? 18.189 -2.346 7.742 1.00 65.94 94 ASP A O 1
#

Foldseek 3Di:
DDCDPVNVVVVVVVVVVPPPPPPPPDQDLVNLCVVCVVVLVVCCVVPVDHSCVVSVQLCVQCVSQVRPCCVVPVPSNPDDDDPPDPDDDDDDDD

Solvent-accessible surface area (backbone atoms only — not comparable to full-atom values): 5868 Å² total; per-residue (Å²): 138,85,87,48,75,67,57,57,52,54,50,52,56,60,57,63,72,64,61,73,77,75,73,75,87,67,58,43,65,67,58,38,46,67,72,43,46,67,59,30,44,55,46,17,77,74,71,70,50,57,31,68,56,56,49,50,49,37,34,64,66,5,53,26,49,63,31,70,57,17,68,75,66,73,42,36,76,73,78,73,83,54,95,84,59,82,71,92,83,84,88,81,90,131

Mean predicted aligned error: 9.54 Å

Organism: NCBI:txid408170

Radius of gyration: 22.89 Å; Cα contacts (8 Å, |Δi|>4): 60; chains: 1; bounding box: 32×50×64 Å

Nearest PDB structures (foldseek):
  3fi7-assembly1_A  TM=6.848E-01  e=3.636E-02  Listeria monocytogenes EGD-e
  4qdn-assembly1_A  TM=9.346E-01  e=1.589E-01  Thermotoga maritima MSB8
  4kt3-assembly1_A  TM=9.279E-01  e=3.042E-01  Pseudomonas protegens Pf-5